Protein AF-A0A9E5MYP2-F1 (afdb_monomer)

Solvent-accessible surface area (backbone atoms only — not comparable to full-atom values): 5210 Å² total; per-residue (Å²): 108,52,60,47,68,38,97,84,68,82,46,81,42,72,48,61,89,96,49,83,71,65,54,73,57,53,17,54,52,48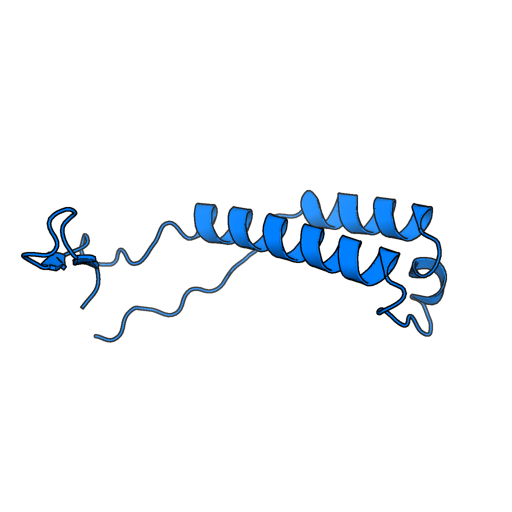,53,50,55,50,52,53,52,51,51,52,34,50,76,66,66,73,62,84,59,60,79,98,41,41,66,50,69,41,68,67,53,32,52,53,54,49,53,52,60,73,69,51,88,67,85,59,89,75,78,79,67,64,122

Foldseek 3Di:
DAFDAPPVNPDTDHDDPPDHDDQQVVQLVCLVVVLVVVLVCLVVVVDDADDPGNVCNDNVVVVVVSVVSNPDRGGDDDDDPDD

pLDDT: mean 90.1, std 9.09, range [57.97, 98.19]

Secondary structure (DSSP, 8-state):
--EEE-TTSSSEEEPPTT----HHHHHHHHHHHHHHHHHHHHHTT-----GGGGGGGSHHHHHHHHHHHHHSPP----PPPP-

Mean predicted aligned error: 6.22 Å

Radius of gyration: 18.77 Å; Cα contacts (8 Å, |Δi|>4): 63; chains: 1; bounding box: 44×25×42 Å

Structure (mmCIF, N/CA/C/O backbone):
data_AF-A0A9E5MYP2-F1
#
_entry.id   AF-A0A9E5MYP2-F1
#
loop_
_atom_site.group_PDB
_atom_site.id
_atom_site.type_symbol
_atom_site.label_atom_id
_atom_site.label_alt_id
_atom_site.label_comp_id
_atom_site.label_asym_id
_atom_site.label_entity_id
_atom_site.label_seq_id
_atom_site.pdbx_PDB_ins_code
_atom_site.Cartn_x
_atom_site.Cartn_y
_atom_site.Cartn_z
_atom_site.occupancy
_atom_site.B_iso_or_equiv
_atom_site.auth_seq_id
_atom_site.auth_comp_id
_atom_site.auth_asym_id
_atom_site.auth_atom_id
_atom_site.pdbx_PDB_model_num
ATOM 1 N N . PRO A 1 1 ? -21.511 7.440 15.407 1.00 61.59 1 PRO A N 1
ATOM 2 C CA . PRO A 1 1 ? -21.291 6.268 16.304 1.00 61.59 1 PRO A CA 1
ATOM 3 C C . PRO A 1 1 ? -20.203 5.291 15.805 1.00 61.59 1 PRO A C 1
ATOM 5 O O . PRO A 1 1 ? -20.296 4.767 14.699 1.00 61.59 1 PRO A O 1
ATOM 8 N N . GLY A 1 2 ? -19.166 5.043 16.615 1.00 73.75 2 GLY A N 1
ATOM 9 C CA . GLY A 1 2 ? -18.178 3.985 16.360 1.00 73.75 2 GLY A CA 1
ATOM 10 C C . GLY A 1 2 ? -18.589 2.644 16.989 1.00 73.75 2 GLY A C 1
ATOM 11 O O . GLY A 1 2 ? -19.326 2.616 17.977 1.00 73.75 2 GLY A O 1
ATOM 12 N N . GLY A 1 3 ? -18.132 1.530 16.417 1.00 81.62 3 GLY A N 1
ATOM 13 C CA . GLY A 1 3 ? -18.503 0.181 16.854 1.00 81.62 3 GLY A CA 1
ATOM 14 C C . GLY A 1 3 ? -18.674 -0.790 15.689 1.00 81.62 3 GLY A C 1
ATOM 15 O O . GLY A 1 3 ? -18.302 -0.479 14.558 1.00 81.62 3 GLY A O 1
ATOM 16 N N . GLY A 1 4 ? -19.235 -1.959 15.978 1.00 86.12 4 GLY A N 1
ATOM 17 C CA . GLY A 1 4 ? -19.593 -2.965 14.979 1.00 86.12 4 GLY A CA 1
ATOM 18 C C . GLY A 1 4 ? -20.816 -3.767 15.410 1.00 86.12 4 GLY A C 1
ATOM 19 O O . GLY A 1 4 ? -21.216 -3.722 16.572 1.00 86.12 4 GLY A O 1
ATOM 20 N N . ILE A 1 5 ? -21.419 -4.494 14.475 1.00 90.75 5 ILE A N 1
ATOM 21 C CA . ILE A 1 5 ? -22.520 -5.417 14.769 1.00 90.75 5 ILE A CA 1
ATOM 22 C C . ILE A 1 5 ? -21.957 -6.607 15.562 1.00 90.75 5 ILE A C 1
ATOM 24 O O . ILE A 1 5 ? -20.828 -7.043 15.326 1.00 90.75 5 ILE A O 1
ATOM 28 N N . SER A 1 6 ? -22.715 -7.104 16.536 1.00 92.38 6 SER A N 1
ATOM 29 C CA . SER A 1 6 ? -22.379 -8.316 17.276 1.00 92.38 6 SER A CA 1
ATOM 30 C C . SER A 1 6 ? -22.217 -9.522 16.343 1.00 92.38 6 SER A C 1
ATOM 32 O O . SER A 1 6 ? -22.769 -9.557 15.247 1.00 92.38 6 SER A O 1
A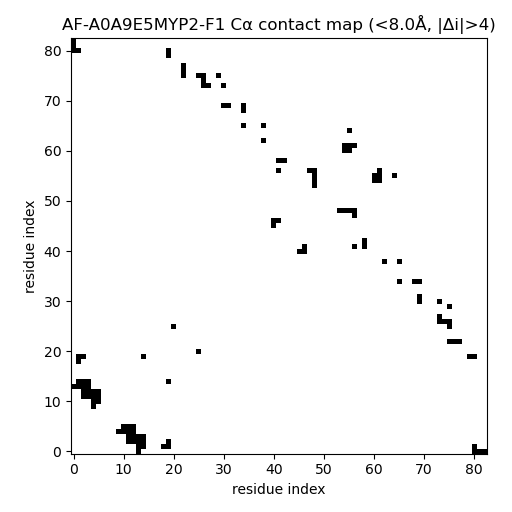TOM 34 N N . LEU A 1 7 ? -21.446 -10.527 16.767 1.00 91.50 7 LEU A N 1
ATOM 35 C CA . LEU A 1 7 ? -21.177 -11.731 15.960 1.00 91.50 7 LEU A CA 1
ATOM 36 C C . LEU A 1 7 ? -22.454 -12.476 15.538 1.00 91.50 7 LEU A C 1
ATOM 38 O O . LEU A 1 7 ? -22.483 -13.080 14.473 1.00 91.50 7 LEU A O 1
ATOM 42 N N . ASP A 1 8 ? -23.496 -12.411 16.363 1.00 94.94 8 ASP A N 1
ATOM 43 C CA . ASP A 1 8 ? -24.827 -12.972 16.113 1.00 94.94 8 ASP A CA 1
ATOM 44 C C . ASP A 1 8 ? -25.752 -12.032 15.312 1.00 94.94 8 ASP A C 1
ATOM 46 O O . ASP A 1 8 ? -26.891 -12.387 15.028 1.00 94.94 8 ASP A O 1
ATOM 50 N N . GLY A 1 9 ? -25.299 -10.830 14.946 1.00 94.31 9 GLY A N 1
ATOM 51 C CA . GLY A 1 9 ? -26.066 -9.884 14.133 1.00 94.31 9 GLY A CA 1
ATOM 52 C C . GLY A 1 9 ? -27.132 -9.080 14.884 1.00 94.31 9 GLY A C 1
ATOM 53 O O . GLY A 1 9 ? -27.758 -8.205 14.291 1.00 94.31 9 GLY A O 1
ATOM 54 N N . THR A 1 10 ? -27.365 -9.359 16.168 1.00 96.50 10 THR A N 1
ATOM 55 C CA . THR A 1 10 ? -28.574 -8.908 16.880 1.00 96.50 10 THR A CA 1
ATOM 56 C C . THR A 1 10 ? -28.479 -7.503 17.468 1.00 96.50 10 THR A C 1
ATOM 58 O O . THR A 1 10 ? -29.506 -6.873 17.724 1.00 96.50 10 THR A O 1
ATOM 61 N N . ARG A 1 11 ? -27.268 -6.987 17.714 1.00 92.62 11 ARG A N 1
ATOM 62 C CA . ARG A 1 11 ? -27.078 -5.706 18.410 1.00 92.62 11 ARG A CA 1
ATOM 63 C C . ARG A 1 11 ? -25.809 -4.972 17.995 1.00 92.62 11 ARG A C 1
ATOM 65 O O . ARG A 1 11 ? -24.824 -5.567 17.571 1.00 92.62 11 ARG A O 1
ATOM 72 N N . TRP A 1 12 ? -25.801 -3.656 18.191 1.00 91.69 12 TRP A N 1
ATOM 73 C CA . TRP A 1 12 ? -24.601 -2.837 18.023 1.00 91.69 12 TRP A CA 1
ATOM 74 C C . TRP A 1 12 ? -23.689 -2.938 19.251 1.00 91.69 12 TRP A C 1
ATOM 76 O O . TR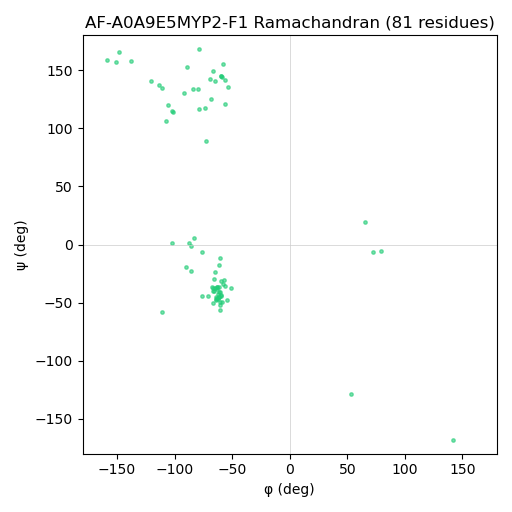P A 1 12 ? -24.143 -2.813 20.391 1.00 91.69 12 TRP A O 1
ATOM 86 N N . ILE A 1 13 ? -22.392 -3.135 19.029 1.00 89.44 13 ILE A N 1
ATOM 87 C CA . ILE A 1 13 ? -21.353 -3.095 20.059 1.00 89.44 13 ILE A CA 1
ATOM 88 C C . ILE A 1 13 ? -20.550 -1.810 19.868 1.00 89.44 13 ILE A C 1
ATOM 90 O O . ILE A 1 13 ? -19.749 -1.690 18.938 1.00 89.44 13 ILE A O 1
ATOM 94 N N . SER A 1 14 ? -20.764 -0.845 20.761 1.00 85.69 14 SER A N 1
ATOM 95 C CA . SER A 1 14 ? -20.045 0.430 20.754 1.00 85.69 14 SER A CA 1
ATOM 96 C C . SER A 1 14 ? -18.555 0.238 21.032 1.00 85.69 14 SER A C 1
ATOM 98 O O . SER A 1 14 ? -18.157 -0.561 21.882 1.00 85.69 14 SER A O 1
ATOM 100 N N . CYS A 1 15 ? -17.714 1.000 20.338 1.00 80.75 15 CYS A N 1
ATOM 101 C CA . CYS A 1 15 ? -16.284 1.042 20.622 1.00 80.75 15 CYS A CA 1
ATOM 102 C C . CYS A 1 15 ? -15.967 1.938 21.835 1.00 80.75 15 CYS A C 1
ATOM 104 O O . CYS A 1 15 ? -16.808 2.707 22.303 1.00 80.75 15 CYS A O 1
ATOM 106 N N . ARG A 1 16 ? -14.726 1.869 22.338 1.00 82.31 16 ARG A N 1
ATOM 107 C CA . ARG A 1 16 ? -14.246 2.789 23.383 1.00 82.31 16 ARG A CA 1
ATOM 108 C C . ARG A 1 16 ? -14.322 4.251 22.898 1.00 82.31 16 ARG A C 1
ATOM 110 O O . ARG A 1 16 ? -14.056 4.497 21.718 1.00 82.31 16 ARG A O 1
ATOM 117 N N . PRO A 1 17 ? -14.619 5.228 23.777 1.00 78.69 17 PRO A N 1
ATOM 118 C CA . PRO A 1 17 ? -14.583 6.645 23.415 1.00 78.69 17 PRO A CA 1
ATOM 119 C C . PRO A 1 17 ? -13.235 7.042 22.797 1.00 78.69 17 PRO A C 1
ATOM 121 O O . PRO A 1 17 ? -12.181 6.630 23.279 1.00 78.69 17 PRO A O 1
ATOM 124 N N . GLY A 1 18 ? -13.264 7.808 21.702 1.00 73.44 18 GLY A N 1
ATOM 125 C CA . GLY A 1 18 ? -12.060 8.250 20.981 1.00 73.44 18 GLY A CA 1
ATOM 126 C C . GLY A 1 18 ? -11.334 7.163 20.176 1.00 73.44 18 GLY A C 1
ATOM 127 O O . GLY A 1 18 ? -10.417 7.474 19.417 1.00 73.44 18 GLY A O 1
ATOM 128 N N . PHE A 1 19 ? -11.749 5.900 20.286 1.00 76.44 19 PHE A N 1
ATOM 129 C CA . PHE A 1 19 ? -11.230 4.809 19.473 1.00 76.44 19 PHE A CA 1
ATOM 130 C C . PHE A 1 19 ? -12.092 4.637 18.223 1.00 76.44 19 PHE A C 1
ATOM 132 O O . PHE A 1 19 ? -13.307 4.519 18.319 1.00 76.44 19 PHE A O 1
ATOM 139 N N . PHE A 1 20 ? -11.462 4.579 17.052 1.00 73.44 20 PHE A N 1
ATOM 140 C CA . PHE A 1 20 ? -12.144 4.228 15.804 1.00 73.44 20 PHE A CA 1
ATOM 141 C C . PHE A 1 20 ? -11.683 2.862 15.300 1.00 73.44 20 PHE A C 1
ATOM 143 O O . PHE A 1 20 ? -12.486 1.946 15.162 1.00 73.44 20 PHE A O 1
ATOM 150 N N . LEU A 1 21 ? -10.376 2.716 15.071 1.00 77.12 21 LEU A N 1
ATOM 151 C CA . LEU A 1 21 ? -9.749 1.494 14.577 1.00 77.12 21 LEU A CA 1
ATOM 152 C C . LEU A 1 21 ? -8.249 1.479 14.914 1.00 77.12 21 LEU A C 1
ATOM 154 O O . LEU A 1 21 ? -7.658 2.543 15.135 1.00 77.12 21 LEU A O 1
ATOM 158 N N . PRO A 1 22 ? -7.597 0.303 14.935 1.00 85.44 22 PRO A N 1
ATOM 159 C CA . PRO A 1 22 ? -6.157 0.214 15.148 1.00 85.44 22 PRO A CA 1
ATOM 160 C C . PRO A 1 22 ? -5.396 0.706 13.903 1.00 85.44 22 PRO A C 1
ATOM 162 O O . PRO A 1 22 ? -5.041 -0.077 13.022 1.00 85.44 22 PRO A O 1
ATOM 165 N N . VAL A 1 23 ? -5.113 2.012 13.832 1.00 86.88 23 VAL A N 1
ATOM 166 C CA . VAL A 1 23 ? -4.512 2.669 12.647 1.00 86.88 23 VAL A CA 1
ATOM 167 C C . VAL A 1 23 ? -3.188 2.026 12.225 1.00 86.88 23 VAL A C 1
ATOM 169 O O . VAL A 1 23 ? -2.929 1.877 11.035 1.00 86.88 23 VAL A O 1
ATOM 172 N N . ARG A 1 24 ? -2.373 1.554 13.177 1.00 88.00 24 ARG A N 1
ATOM 173 C CA . ARG A 1 24 ? -1.120 0.835 12.880 1.00 88.00 24 ARG A CA 1
ATOM 174 C C . ARG A 1 24 ? -1.353 -0.481 12.133 1.00 88.00 24 ARG A C 1
ATOM 176 O O . ARG A 1 24 ? -0.580 -0.826 11.245 1.00 88.00 24 ARG A O 1
ATOM 183 N N . VAL A 1 25 ? -2.417 -1.210 12.475 1.00 89.88 25 VAL A N 1
ATOM 184 C CA . VAL A 1 25 ? -2.795 -2.450 11.779 1.00 89.88 25 VAL A CA 1
ATOM 185 C C . VAL A 1 25 ? -3.319 -2.120 10.387 1.00 89.88 25 VAL A C 1
ATOM 187 O O . VAL A 1 25 ? -2.891 -2.742 9.419 1.00 89.88 25 VAL A O 1
ATOM 190 N N . LEU A 1 26 ? -4.177 -1.099 10.277 1.00 90.31 26 LEU A N 1
ATOM 191 C CA . LEU A 1 26 ? -4.703 -0.650 8.989 1.00 90.31 26 LEU A CA 1
ATOM 192 C C . LEU A 1 26 ? -3.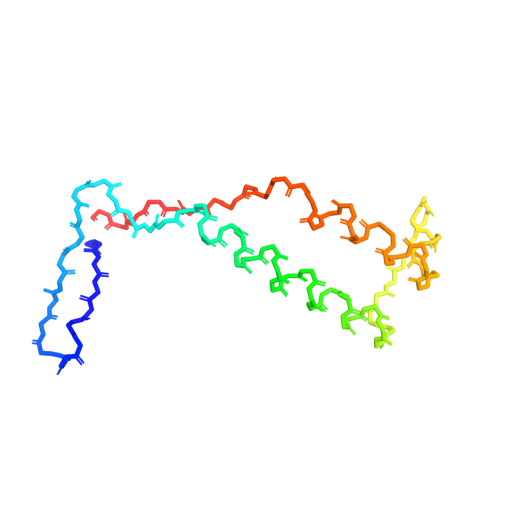583 -0.197 8.047 1.00 90.31 26 LEU A C 1
ATOM 194 O O . LEU A 1 26 ? -3.577 -0.579 6.883 1.00 90.31 26 LEU A O 1
ATOM 198 N N . SER A 1 27 ? -2.612 0.556 8.560 1.00 91.50 27 SER A N 1
ATOM 199 C CA . SER A 1 27 ? -1.446 0.992 7.797 1.00 91.50 27 SER A CA 1
ATOM 200 C C . SER A 1 27 ? -0.643 -0.187 7.238 1.00 91.50 27 SER A C 1
ATOM 202 O O . SER A 1 27 ? -0.379 -0.244 6.036 1.00 91.50 27 SER A O 1
ATOM 204 N N . ARG A 1 28 ? -0.320 -1.177 8.080 1.00 92.00 28 ARG A N 1
ATOM 205 C CA . ARG A 1 28 ? 0.410 -2.381 7.650 1.00 92.00 28 ARG A CA 1
ATOM 206 C C . ARG A 1 28 ? -0.374 -3.190 6.619 1.00 92.00 28 ARG A C 1
ATOM 208 O O . ARG A 1 28 ? 0.203 -3.643 5.633 1.00 92.00 28 ARG A O 1
ATOM 215 N N . LEU A 1 29 ? -1.682 -3.354 6.831 1.00 92.69 29 LEU A N 1
ATOM 216 C CA . LEU A 1 29 ? -2.552 -4.067 5.898 1.00 92.69 29 LEU A CA 1
ATOM 217 C C . LEU A 1 29 ? -2.624 -3.344 4.549 1.00 92.69 29 LEU A C 1
ATOM 219 O O . LEU A 1 29 ? -2.451 -3.975 3.508 1.00 92.69 29 LEU A O 1
ATOM 223 N N . PHE A 1 30 ? -2.827 -2.027 4.567 1.00 93.25 30 PHE A N 1
ATOM 224 C CA . PHE A 1 30 ? -2.868 -1.206 3.363 1.00 93.25 30 PHE A CA 1
ATOM 225 C C . PHE A 1 30 ? -1.546 -1.269 2.596 1.00 93.25 30 PHE A C 1
ATOM 227 O O . PHE A 1 30 ? -1.559 -1.563 1.405 1.00 93.25 30 PHE A O 1
ATOM 234 N N . SER A 1 31 ? -0.412 -1.065 3.276 1.00 93.88 31 SER A N 1
ATOM 235 C CA . SER A 1 31 ? 0.926 -1.136 2.673 1.00 93.88 31 SER A CA 1
ATOM 236 C C . SER A 1 31 ? 1.152 -2.466 1.951 1.00 93.88 31 SER A C 1
ATOM 238 O O . SER A 1 31 ? 1.542 -2.489 0.781 1.00 93.88 31 SER A O 1
ATOM 240 N N . ARG A 1 32 ? 0.817 -3.588 2.602 1.00 94.50 32 ARG A N 1
ATOM 241 C CA . ARG A 1 32 ? 0.903 -4.919 1.991 1.00 94.50 32 ARG A CA 1
ATOM 242 C C . ARG A 1 32 ? 0.009 -5.035 0.757 1.00 94.50 32 ARG A C 1
ATOM 244 O O . ARG A 1 32 ? 0.501 -5.348 -0.320 1.00 94.50 32 ARG A O 1
ATOM 251 N N . LEU A 1 33 ? -1.289 -4.763 0.899 1.00 96.00 33 LEU A N 1
ATOM 252 C CA . LEU A 1 33 ? -2.251 -4.929 -0.195 1.00 96.00 33 LEU A CA 1
ATOM 253 C C . LEU A 1 33 ? -1.924 -4.033 -1.393 1.00 96.00 33 LEU A C 1
ATOM 255 O O . LEU A 1 33 ? -2.043 -4.466 -2.539 1.00 96.00 33 LEU A O 1
ATOM 259 N N . PHE A 1 34 ? -1.516 -2.793 -1.133 1.00 95.94 34 PHE A N 1
ATOM 260 C CA . PHE A 1 34 ? -1.151 -1.843 -2.170 1.00 95.94 34 PHE A CA 1
ATOM 261 C C . PHE A 1 34 ? 0.108 -2.295 -2.910 1.00 95.94 34 PHE A C 1
ATOM 263 O O . PHE A 1 34 ? 0.094 -2.371 -4.135 1.00 95.94 34 PHE A O 1
ATOM 270 N N . THR A 1 35 ? 1.175 -2.649 -2.186 1.00 95.88 35 THR A N 1
ATOM 271 C CA . THR A 1 35 ? 2.434 -3.089 -2.809 1.00 95.88 35 THR A CA 1
ATOM 272 C C . THR A 1 35 ? 2.277 -4.404 -3.575 1.00 95.88 35 THR A C 1
ATOM 274 O O . THR A 1 35 ? 2.822 -4.521 -4.670 1.00 95.88 35 THR A O 1
ATOM 277 N N . ASP A 1 36 ? 1.471 -5.349 -3.082 1.00 96.88 36 ASP A N 1
ATOM 278 C CA . ASP A 1 36 ? 1.157 -6.595 -3.797 1.00 96.88 36 ASP A CA 1
ATOM 279 C C . ASP A 1 36 ? 0.402 -6.320 -5.109 1.00 96.88 36 ASP A C 1
ATOM 281 O O . ASP A 1 36 ? 0.762 -6.838 -6.169 1.00 96.88 36 ASP A O 1
ATOM 285 N N . LYS A 1 37 ? -0.616 -5.450 -5.076 1.00 97.75 37 LYS A N 1
ATOM 286 C CA . LYS A 1 37 ? -1.365 -5.063 -6.285 1.00 97.75 37 LYS A CA 1
ATOM 287 C C . LYS A 1 37 ? -0.509 -4.269 -7.267 1.00 97.75 37 LYS A C 1
ATOM 289 O O . LYS A 1 37 ? -0.637 -4.462 -8.474 1.00 97.75 37 LYS A O 1
ATOM 294 N N . LEU A 1 38 ? 0.365 -3.401 -6.766 1.00 97.44 38 LEU A N 1
ATOM 295 C CA . LEU A 1 38 ? 1.271 -2.614 -7.592 1.00 97.44 38 LEU A CA 1
ATOM 296 C C . LEU A 1 38 ? 2.296 -3.514 -8.302 1.00 97.44 38 LEU A C 1
ATOM 298 O O . LEU A 1 38 ? 2.550 -3.330 -9.490 1.00 97.44 38 LEU A O 1
ATOM 302 N N . GLN A 1 39 ? 2.812 -4.535 -7.613 1.00 97.81 39 GLN A N 1
ATOM 303 C CA . GLN A 1 39 ? 3.664 -5.560 -8.216 1.00 97.81 39 GLN A CA 1
ATOM 304 C C . GLN A 1 39 ? 2.942 -6.343 -9.314 1.00 97.81 39 GLN A C 1
ATOM 306 O O . GLN A 1 39 ? 3.489 -6.514 -10.401 1.00 97.81 39 GLN A O 1
ATOM 311 N N . ALA A 1 40 ? 1.700 -6.762 -9.065 1.00 98.06 40 ALA A N 1
ATOM 312 C CA . ALA A 1 40 ? 0.898 -7.451 -10.072 1.00 98.06 40 ALA A CA 1
ATOM 313 C C . ALA A 1 40 ? 0.612 -6.565 -11.300 1.00 98.06 40 ALA A C 1
ATOM 315 O O . ALA A 1 40 ? 0.612 -7.051 -12.429 1.00 98.06 40 ALA A O 1
ATOM 316 N N . ALA A 1 41 ? 0.390 -5.260 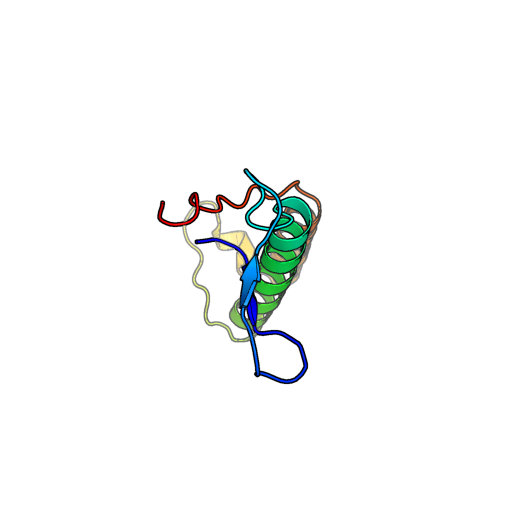-11.107 1.00 98.19 41 ALA A N 1
ATOM 317 C CA . ALA A 1 41 ? 0.201 -4.317 -12.209 1.00 98.19 41 ALA A CA 1
ATOM 318 C C . ALA A 1 41 ? 1.477 -4.134 -13.047 1.00 98.19 41 ALA A C 1
ATOM 320 O O . ALA A 1 41 ? 1.384 -4.084 -14.274 1.00 98.19 41 ALA A O 1
ATOM 321 N N . HIS A 1 42 ? 2.652 -4.082 -12.403 1.00 98.06 42 HIS A N 1
ATOM 322 C CA . HIS A 1 42 ? 3.951 -4.045 -13.089 1.00 98.06 42 HIS A CA 1
ATOM 323 C C . HIS A 1 42 ? 4.163 -5.291 -13.950 1.00 98.06 42 HIS A C 1
ATOM 325 O O . HIS A 1 42 ? 4.374 -5.178 -15.153 1.00 98.06 42 HIS A O 1
ATOM 331 N N . GLN A 1 43 ? 3.992 -6.476 -13.355 1.00 96.94 43 GLN A N 1
ATOM 332 C CA . GLN A 1 43 ? 4.139 -7.762 -14.045 1.00 96.94 43 GLN A CA 1
ATOM 333 C C . GLN A 1 43 ? 3.164 -7.919 -15.218 1.00 9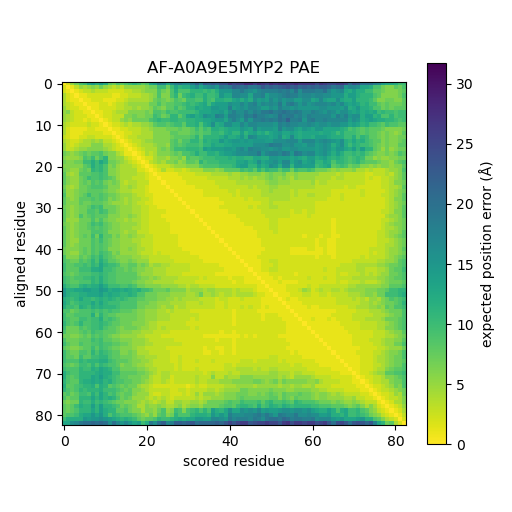6.94 43 GLN A C 1
ATOM 335 O O . GLN A 1 43 ? 3.490 -8.553 -16.215 1.00 96.94 43 GLN A O 1
ATOM 340 N N . ALA A 1 44 ? 1.976 -7.321 -15.115 1.00 98.00 44 ALA A N 1
ATOM 341 C CA . ALA A 1 44 ? 0.981 -7.317 -16.180 1.00 98.00 44 ALA A CA 1
ATOM 342 C C . ALA A 1 44 ? 1.207 -6.227 -17.248 1.00 98.00 44 ALA A C 1
ATOM 344 O O . ALA A 1 44 ? 0.330 -6.034 -18.087 1.00 98.00 44 ALA A O 1
ATOM 345 N N . GLY A 1 45 ? 2.308 -5.468 -17.193 1.00 97.12 45 GLY A N 1
ATOM 346 C CA . GLY A 1 45 ? 2.604 -4.398 -18.153 1.00 97.12 45 GLY A CA 1
ATOM 347 C C . GLY A 1 45 ? 1.626 -3.219 -18.102 1.00 97.12 45 GLY A C 1
ATOM 348 O O . GLY A 1 45 ? 1.526 -2.457 -19.058 1.00 97.12 45 GLY A O 1
ATOM 349 N N . ARG A 1 46 ? 0.880 -3.058 -16.999 1.00 98.06 46 ARG A N 1
ATOM 350 C CA . ARG A 1 46 ? -0.150 -2.013 -16.840 1.00 98.06 46 ARG A CA 1
ATOM 351 C C . ARG A 1 46 ? 0.394 -0.691 -16.302 1.00 98.06 46 ARG A C 1
ATOM 353 O O . ARG A 1 46 ? -0.379 0.231 -16.053 1.00 98.06 46 ARG A O 1
ATOM 360 N N . LEU A 1 47 ? 1.701 -0.611 -16.070 1.00 97.06 47 LEU A N 1
ATOM 361 C CA . LEU A 1 47 ? 2.373 0.581 -15.571 1.00 97.06 47 LEU A CA 1
ATOM 362 C C . LEU A 1 47 ? 3.260 1.162 -16.667 1.00 97.06 47 LEU A C 1
ATOM 364 O O . LEU A 1 47 ? 4.019 0.441 -17.309 1.00 97.06 47 LEU A O 1
ATOM 368 N N . SER A 1 48 ? 3.192 2.477 -16.834 1.00 95.88 48 SER A N 1
ATOM 369 C CA . SER A 1 48 ? 4.092 3.228 -17.702 1.00 95.88 48 SER A CA 1
ATOM 370 C C . SER A 1 48 ? 4.968 4.137 -16.850 1.00 95.88 48 SER A C 1
ATOM 372 O O . SER A 1 48 ? 4.489 4.772 -15.909 1.00 95.88 48 SER A O 1
ATOM 374 N N . PHE A 1 49 ? 6.255 4.193 -17.178 1.00 96.56 49 PHE A N 1
ATOM 375 C CA . PHE A 1 49 ? 7.250 4.963 -16.440 1.00 96.56 49 PHE A CA 1
ATOM 376 C C . PHE A 1 49 ? 7.906 5.997 -17.349 1.00 96.56 49 PHE A C 1
ATOM 378 O O . PHE A 1 49 ? 8.197 5.717 -18.509 1.00 96.56 49 PHE A O 1
ATOM 385 N N . PHE A 1 50 ? 8.161 7.188 -16.810 1.00 96.25 50 PHE A N 1
ATOM 386 C CA . PHE A 1 50 ? 8.629 8.338 -17.585 1.00 96.25 50 PHE A CA 1
ATOM 387 C C . PHE A 1 50 ? 9.730 9.109 -16.848 1.00 96.25 50 PHE A C 1
ATOM 389 O O . PHE A 1 50 ? 9.862 9.027 -15.621 1.00 96.25 50 PHE A O 1
ATOM 396 N N . GLY A 1 51 ? 10.525 9.870 -17.606 1.00 96.31 51 GLY A N 1
ATOM 397 C CA . GLY A 1 51 ? 11.610 10.704 -17.085 1.00 96.31 51 GLY A CA 1
A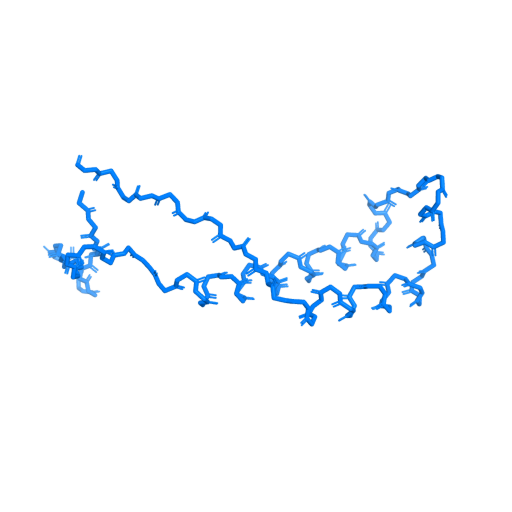TOM 398 C C . GLY A 1 51 ? 12.581 9.924 -16.193 1.00 96.31 51 GLY A C 1
ATOM 399 O O . GLY A 1 51 ? 13.036 8.836 -16.540 1.00 96.31 51 GLY A O 1
ATOM 400 N N . LYS A 1 52 ? 12.851 10.446 -14.992 1.00 95.12 52 LYS A N 1
ATOM 401 C CA . LYS A 1 52 ? 13.761 9.826 -14.008 1.00 95.12 52 LYS A CA 1
ATOM 402 C C . LYS A 1 52 ? 13.344 8.426 -13.530 1.00 95.12 52 LYS A C 1
ATOM 404 O O . LYS A 1 52 ? 14.128 7.759 -12.865 1.00 95.12 52 LYS A O 1
ATOM 409 N N . HIS A 1 53 ? 12.120 7.991 -13.831 1.00 95.31 53 HIS A N 1
ATOM 410 C CA . HIS A 1 53 ? 11.588 6.698 -13.407 1.00 95.31 53 HIS A CA 1
ATOM 411 C C . HIS A 1 53 ? 11.589 5.636 -14.508 1.00 95.31 53 HIS A C 1
ATOM 413 O O . HIS A 1 53 ? 11.176 4.520 -14.223 1.00 95.31 53 HIS A O 1
ATOM 419 N N . ILE A 1 54 ? 12.076 5.926 -15.723 1.00 96.94 54 ILE A N 1
ATOM 420 C CA . ILE A 1 54 ? 12.121 4.954 -16.838 1.00 96.94 54 ILE A CA 1
ATOM 421 C C . ILE A 1 54 ? 12.776 3.627 -16.418 1.00 96.94 54 ILE A C 1
ATOM 423 O O . ILE A 1 54 ? 12.294 2.560 -16.787 1.00 96.94 54 ILE A O 1
ATOM 427 N N . GLY A 1 55 ? 13.811 3.677 -15.571 1.00 96.69 55 GLY A N 1
ATOM 428 C CA . GLY A 1 55 ? 14.484 2.481 -15.053 1.00 96.69 55 GLY A CA 1
ATOM 429 C C . GLY A 1 55 ? 13.591 1.539 -14.234 1.00 96.69 55 GLY A C 1
ATOM 430 O O . GLY A 1 55 ? 13.933 0.375 -14.081 1.00 96.69 55 GLY A O 1
ATOM 431 N N . LEU A 1 56 ? 12.432 1.993 -13.747 1.00 97.19 56 LEU A N 1
ATOM 432 C CA . LEU A 1 56 ? 11.459 1.150 -13.043 1.00 97.19 56 LEU A CA 1
ATOM 433 C C . LEU A 1 56 ? 10.643 0.247 -13.984 1.00 97.19 56 LEU A C 1
ATOM 435 O O . LEU A 1 56 ? 9.906 -0.611 -13.504 1.00 97.19 56 LEU A O 1
ATOM 439 N N . ALA A 1 57 ? 10.780 0.393 -15.305 1.00 96.06 57 ALA A N 1
ATOM 440 C CA . ALA A 1 57 ? 10.263 -0.597 -16.246 1.00 96.06 57 ALA A CA 1
ATOM 441 C C . ALA A 1 57 ? 10.993 -1.948 -16.110 1.00 96.06 57 ALA A C 1
ATOM 443 O O . ALA A 1 57 ? 10.378 -2.993 -16.312 1.00 96.06 57 ALA A O 1
ATOM 444 N N . ASP A 1 58 ? 12.270 -1.941 -15.705 1.00 96.94 58 ASP A N 1
ATOM 445 C CA . ASP A 1 58 ? 13.024 -3.164 -15.430 1.00 96.94 58 ASP A CA 1
ATOM 446 C C . ASP A 1 58 ? 12.473 -3.883 -14.177 1.00 96.94 58 ASP A C 1
ATOM 448 O O . ASP A 1 58 ? 12.411 -3.281 -13.097 1.00 96.94 58 ASP A O 1
ATOM 452 N N . PRO A 1 59 ? 12.104 -5.177 -14.264 1.00 96.62 59 PRO A N 1
ATOM 453 C CA . PRO A 1 59 ? 11.545 -5.921 -13.136 1.00 96.62 59 PRO A CA 1
ATOM 454 C C . PRO A 1 59 ? 12.444 -5.975 -11.896 1.00 96.62 59 P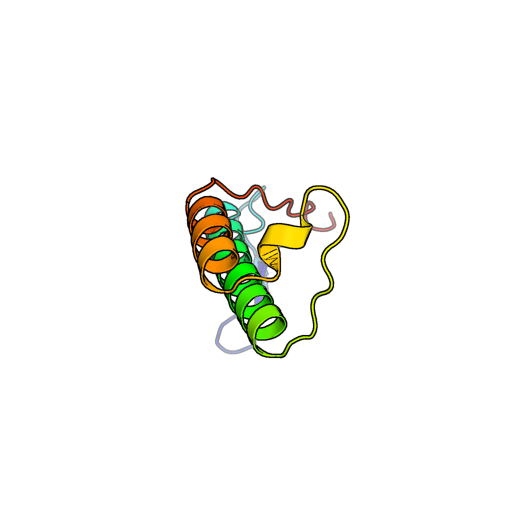RO A C 1
ATOM 456 O O . PRO A 1 59 ? 11.937 -5.968 -10.772 1.00 96.62 59 PRO A O 1
ATOM 459 N N . LYS A 1 60 ? 13.772 -6.016 -12.062 1.00 97.00 60 LYS A N 1
ATOM 460 C CA . LYS A 1 60 ? 14.712 -6.120 -10.936 1.00 97.00 60 LYS A CA 1
ATOM 461 C C . LYS A 1 60 ? 14.860 -4.783 -10.210 1.00 97.00 60 LYS A C 1
ATOM 463 O O . LYS A 1 60 ? 14.820 -4.743 -8.973 1.00 97.00 60 LYS A O 1
ATOM 468 N N . ALA A 1 61 ? 14.985 -3.692 -10.962 1.00 97.00 61 ALA A N 1
ATOM 469 C CA . ALA A 1 61 ? 14.974 -2.336 -10.429 1.00 97.00 61 ALA A CA 1
ATOM 470 C C . ALA A 1 61 ? 13.651 -2.046 -9.706 1.00 97.00 61 ALA A C 1
ATOM 472 O O . ALA A 1 61 ? 13.657 -1.555 -8.574 1.00 97.00 61 ALA A O 1
ATOM 473 N N . PHE A 1 62 ? 12.525 -2.439 -10.308 1.00 97.75 62 PHE A N 1
ATOM 474 C CA . PHE A 1 62 ? 11.206 -2.292 -9.706 1.00 97.75 62 PHE A CA 1
ATOM 475 C C . PHE A 1 62 ? 11.056 -3.086 -8.407 1.00 97.75 62 PHE A C 1
ATOM 477 O O . PHE A 1 62 ? 10.612 -2.536 -7.401 1.00 97.75 62 PHE A O 1
ATOM 484 N N . ALA A 1 63 ? 11.466 -4.358 -8.390 1.00 96.38 63 ALA A N 1
ATOM 485 C CA . ALA A 1 63 ? 11.409 -5.194 -7.192 1.00 96.38 63 ALA A CA 1
ATOM 486 C C . ALA A 1 63 ? 12.253 -4.613 -6.046 1.00 96.38 63 ALA A C 1
ATOM 488 O O . ALA A 1 63 ? 11.805 -4.589 -4.900 1.00 96.38 63 ALA A O 1
ATOM 489 N N . THR A 1 64 ? 13.443 -4.090 -6.356 1.00 96.69 64 THR A N 1
ATOM 490 C CA . THR A 1 64 ? 14.319 -3.426 -5.376 1.00 96.69 64 THR A CA 1
ATOM 491 C C . THR A 1 64 ? 13.667 -2.164 -4.812 1.00 96.69 64 THR A C 1
ATOM 493 O O . THR A 1 64 ? 13.610 -1.979 -3.594 1.00 96.69 64 THR A O 1
ATOM 496 N N . TRP A 1 65 ? 13.122 -1.318 -5.689 1.00 96.50 65 TRP A N 1
ATOM 497 C CA . TRP A 1 65 ? 12.412 -0.100 -5.304 1.00 96.50 65 TRP A CA 1
ATOM 498 C C . TRP A 1 65 ? 11.178 -0.403 -4.440 1.00 96.50 65 TRP A C 1
ATOM 500 O O . TRP A 1 65 ? 10.982 0.201 -3.383 1.00 96.50 65 TRP A O 1
ATOM 510 N N . LEU A 1 66 ? 10.384 -1.402 -4.829 1.00 96.19 66 LEU A N 1
ATOM 511 C CA . LEU A 1 66 ? 9.191 -1.816 -4.096 1.00 96.19 66 LEU A CA 1
ATOM 512 C C . LEU A 1 66 ? 9.539 -2.434 -2.733 1.00 96.19 66 LEU A C 1
ATOM 514 O O . LEU A 1 66 ? 8.830 -2.206 -1.753 1.00 96.19 66 LEU A O 1
ATOM 518 N N . ALA A 1 67 ? 10.639 -3.187 -2.638 1.00 94.88 67 ALA A N 1
ATOM 519 C CA . ALA A 1 67 ? 11.112 -3.750 -1.376 1.00 94.88 67 ALA A CA 1
ATOM 520 C C . ALA A 1 67 ? 11.509 -2.661 -0.368 1.00 94.88 67 ALA A C 1
ATOM 522 O O . ALA A 1 67 ? 11.240 -2.812 0.825 1.00 94.88 67 ALA A O 1
ATOM 523 N N . ALA A 1 68 ? 12.100 -1.554 -0.830 1.00 94.31 68 ALA A N 1
ATOM 524 C CA . ALA A 1 68 ? 12.356 -0.393 0.020 1.00 94.31 68 ALA A CA 1
ATOM 525 C C . ALA A 1 68 ? 11.040 0.230 0.516 1.00 94.31 68 ALA A C 1
ATOM 527 O O . ALA A 1 68 ? 10.888 0.453 1.716 1.00 94.31 68 ALA A O 1
ATOM 528 N N . ALA A 1 69 ? 10.052 0.401 -0.371 1.00 92.88 69 ALA A N 1
ATOM 529 C CA . ALA A 1 69 ? 8.737 0.936 -0.008 1.00 92.88 69 ALA A CA 1
ATOM 530 C C . ALA A 1 69 ? 7.994 0.060 1.019 1.00 92.88 69 ALA A C 1
ATOM 532 O O . ALA A 1 69 ? 7.344 0.585 1.920 1.00 92.88 69 ALA A O 1
ATOM 533 N N . ARG A 1 70 ? 8.121 -1.273 0.943 1.00 91.62 70 ARG A N 1
ATOM 534 C CA . ARG A 1 70 ? 7.549 -2.209 1.934 1.00 91.62 70 ARG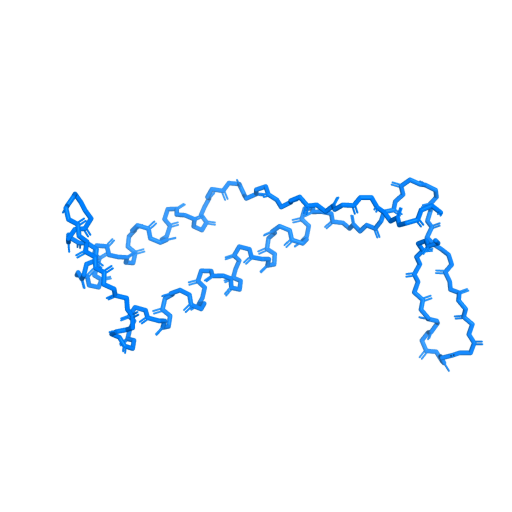 A CA 1
ATOM 535 C C . ARG A 1 70 ? 8.166 -2.062 3.337 1.00 91.62 70 ARG A C 1
ATOM 537 O O . ARG A 1 70 ? 7.526 -2.450 4.309 1.00 91.62 70 ARG A O 1
ATOM 544 N N . LYS A 1 71 ? 9.395 -1.539 3.450 1.00 89.81 71 LYS A N 1
ATOM 545 C CA . LYS A 1 71 ? 10.113 -1.357 4.729 1.00 89.81 71 LYS A CA 1
ATOM 546 C C . LYS A 1 71 ? 9.862 0.001 5.387 1.00 89.81 71 LYS A C 1
ATOM 548 O O . LYS A 1 71 ? 10.118 0.143 6.578 1.00 89.81 71 LYS A O 1
ATOM 553 N N . THR A 1 72 ? 9.398 0.993 4.632 1.00 91.56 72 THR A N 1
ATOM 554 C CA . THR A 1 72 ? 9.061 2.319 5.165 1.00 91.56 72 THR A CA 1
ATOM 555 C C . THR A 1 72 ? 7.853 2.232 6.098 1.00 91.56 72 THR A C 1
ATOM 557 O O . THR A 1 72 ? 6.981 1.387 5.909 1.00 91.56 72 THR A O 1
ATOM 560 N N . GLU A 1 73 ? 7.770 3.103 7.106 1.00 89.38 73 GLU A N 1
ATOM 561 C CA . GLU A 1 73 ? 6.546 3.235 7.897 1.00 89.38 73 GLU A CA 1
ATOM 562 C C . GLU A 1 73 ? 5.480 3.972 7.077 1.00 89.38 73 GLU A C 1
ATOM 564 O O . GLU A 1 73 ? 5.659 5.124 6.684 1.00 89.38 73 GLU A O 1
ATOM 569 N N . TRP A 1 74 ? 4.365 3.297 6.795 1.00 92.69 74 TRP A N 1
ATOM 570 C CA . TRP A 1 74 ? 3.255 3.903 6.066 1.00 92.69 74 TRP A CA 1
ATOM 571 C C . TRP A 1 74 ? 2.374 4.677 7.044 1.00 92.69 74 TRP A C 1
ATOM 573 O O . TRP A 1 74 ? 1.980 4.168 8.095 1.00 92.69 74 TRP A O 1
ATOM 583 N N . VAL A 1 75 ? 2.007 5.899 6.679 1.00 89.81 75 VAL A N 1
ATOM 584 C CA . VAL A 1 75 ? 1.006 6.670 7.414 1.00 89.81 75 VAL A CA 1
ATOM 585 C C . VAL A 1 75 ? -0.302 6.574 6.645 1.00 89.81 75 VAL A C 1
ATOM 587 O O . VAL A 1 75 ? -0.410 7.065 5.525 1.00 89.81 75 VAL A O 1
ATOM 590 N N . VAL A 1 76 ? -1.301 5.924 7.243 1.00 86.81 76 VAL A N 1
ATOM 591 C CA . VAL A 1 76 ? -2.667 5.898 6.711 1.00 86.81 76 VAL A CA 1
ATOM 592 C C . VAL A 1 76 ? -3.529 6.808 7.566 1.00 86.81 76 VAL A C 1
ATOM 594 O O . VAL A 1 76 ? -3.671 6.601 8.771 1.00 86.81 76 VAL A O 1
ATOM 597 N N . TYR A 1 77 ? -4.113 7.818 6.930 1.00 84.38 77 TYR A N 1
ATOM 598 C CA . TYR A 1 77 ? -5.068 8.702 7.575 1.00 84.38 77 TYR A CA 1
ATOM 599 C C . TYR A 1 77 ? -6.439 8.026 7.648 1.00 84.38 77 TYR A C 1
ATOM 601 O O . TYR A 1 77 ? -7.068 7.756 6.626 1.00 84.38 77 TYR A O 1
ATOM 609 N N . ALA A 1 78 ? -6.914 7.777 8.867 1.00 81.00 78 ALA A N 1
ATOM 610 C CA . ALA A 1 78 ? -8.290 7.377 9.123 1.00 81.00 78 ALA A CA 1
ATOM 611 C C . ALA A 1 78 ? -9.060 8.593 9.648 1.00 81.00 78 ALA A C 1
ATOM 613 O O . ALA A 1 78 ? -8.758 9.110 10.726 1.00 81.00 78 ALA A O 1
ATOM 614 N N . LYS A 1 79 ? -10.049 9.064 8.880 1.00 79.69 79 LYS A N 1
ATOM 615 C CA . LYS A 1 79 ? -10.927 10.160 9.307 1.00 79.69 79 LYS A CA 1
ATOM 616 C C . LYS A 1 79 ? -11.656 9.763 10.594 1.00 79.69 79 LYS A C 1
ATOM 618 O O . LYS A 1 79 ? -12.012 8.599 10.777 1.00 79.69 79 LYS A O 1
ATOM 623 N N . ARG A 1 80 ? -11.892 10.740 11.475 1.00 70.12 80 ARG A N 1
ATOM 624 C CA . ARG A 1 80 ? -12.691 10.529 12.690 1.00 70.12 80 ARG A CA 1
ATOM 625 C C . ARG A 1 80 ? -14.085 9.991 12.325 1.00 70.12 80 ARG A C 1
ATOM 627 O O . ARG A 1 80 ? -14.644 10.452 11.325 1.00 70.12 80 ARG A O 1
ATOM 634 N N . PRO A 1 81 ? -14.642 9.056 13.117 1.00 68.25 81 PRO A N 1
ATOM 635 C CA . PRO A 1 81 ? -16.003 8.589 12.910 1.00 68.25 81 PRO A CA 1
ATOM 636 C C . PRO A 1 81 ? -16.960 9.780 12.999 1.00 68.25 81 PRO A C 1
ATOM 638 O O . PRO A 1 81 ? -16.719 10.713 13.767 1.00 68.25 81 PRO A O 1
ATOM 641 N N . PHE A 1 82 ? -18.012 9.756 12.181 1.00 67.31 82 PHE A N 1
ATOM 642 C CA . PHE A 1 82 ? -19.061 10.771 12.206 1.00 67.31 82 PHE A CA 1
ATOM 643 C C . PHE A 1 82 ? -19.641 10.828 13.629 1.00 67.31 82 PHE A C 1
ATOM 645 O O . PHE A 1 82 ? -20.046 9.787 14.172 1.00 67.31 82 PHE A O 1
ATOM 652 N N . ALA A 1 83 ? -19.542 12.015 14.237 1.00 57.97 83 ALA A N 1
ATOM 653 C CA . ALA A 1 83 ? -20.101 12.316 15.549 1.00 57.97 83 ALA A CA 1
ATOM 654 C C . ALA A 1 83 ? -21.625 12.240 15.468 1.00 57.97 83 ALA A C 1
ATOM 656 O O . ALA A 1 83 ? -22.169 12.831 14.508 1.00 57.97 83 ALA A O 1
#

Sequence (83 aa):
PGGGISLDGTRWISCRPGFFLPVRVLSRLFSRLFTDKLQAAHQAGRLSFFGKHIGLADPKAFATWLAAARKTEWVVYAKRPFA